Protein AF-A0A968FYC1-F1 (afdb_monomer)

Mean predicted aligned error: 6.24 Å

Secondary structure (DSSP, 8-state):
--HHHHHHTHHHHHHHHHHHHHHHHHHHHHHTPPPPPGGGT----GGG-TT--HHHHHHHHHHHHHHHHHHHHHHHHHHHHHHH--S--SS--SS--TT-

Structure (mmCIF, N/CA/C/O backbone):
data_AF-A0A968FYC1-F1
#
_entry.id   AF-A0A968FYC1-F1
#
loop_
_atom_site.group_PDB
_atom_site.id
_atom_site.type_symbol
_atom_site.label_atom_id
_atom_site.label_alt_id
_atom_site.label_comp_id
_atom_site.label_asym_id
_atom_site.label_entity_id
_atom_site.label_seq_id
_atom_site.pdbx_PDB_ins_code
_atom_site.Cartn_x
_atom_site.Cartn_y
_atom_site.Cartn_z
_atom_site.occupancy
_atom_site.B_iso_or_equiv
_atom_site.auth_seq_id
_atom_site.auth_comp_id
_atom_site.auth_asym_id
_atom_site.auth_atom_id
_atom_site.pdbx_PDB_model_num
ATOM 1 N N . LEU A 1 1 ? 8.030 -10.155 -24.339 1.00 63.75 1 LEU A N 1
ATOM 2 C CA . LEU A 1 1 ? 6.839 -9.644 -25.060 1.00 63.75 1 LEU A CA 1
ATOM 3 C C . LEU A 1 1 ? 5.829 -8.950 -24.136 1.00 63.75 1 LEU A C 1
ATOM 5 O O . LEU A 1 1 ? 5.324 -7.905 -24.503 1.00 63.75 1 LEU A O 1
ATOM 9 N N . THR A 1 2 ? 5.552 -9.478 -22.938 1.00 78.88 2 THR A N 1
ATOM 10 C CA . THR A 1 2 ? 4.509 -8.959 -22.021 1.00 78.88 2 THR A CA 1
ATOM 11 C C . THR A 1 2 ? 4.970 -7.879 -21.033 1.00 78.88 2 THR A C 1
ATOM 13 O O . THR A 1 2 ? 4.136 -7.267 -20.372 1.00 78.88 2 THR A O 1
ATOM 16 N N . LEU A 1 3 ? 6.278 -7.602 -20.954 1.00 77.62 3 LEU A N 1
ATOM 17 C CA . LEU A 1 3 ? 6.869 -6.547 -20.115 1.00 77.62 3 LEU A CA 1
ATOM 18 C C . LEU A 1 3 ? 6.119 -5.198 -20.163 1.00 77.62 3 LEU A C 1
ATOM 20 O O . LEU A 1 3 ? 5.751 -4.721 -19.095 1.00 77.62 3 LEU A O 1
ATOM 24 N N . PRO A 1 4 ? 5.816 -4.592 -21.328 1.00 78.88 4 PRO A N 1
ATOM 25 C CA . PRO A 1 4 ? 5.123 -3.300 -21.357 1.00 78.88 4 PRO A CA 1
ATOM 26 C C . PRO A 1 4 ? 3.727 -3.340 -20.717 1.00 78.88 4 PRO A C 1
ATOM 28 O O . PRO A 1 4 ? 3.317 -2.366 -20.096 1.00 78.88 4 PRO A O 1
ATOM 31 N N . VAL A 1 5 ? 3.019 -4.471 -20.794 1.00 84.94 5 VAL A N 1
ATOM 32 C CA . VAL A 1 5 ? 1.697 -4.642 -20.165 1.00 84.94 5 VAL A CA 1
ATOM 33 C C . VAL A 1 5 ? 1.821 -4.715 -18.642 1.00 84.94 5 VAL A C 1
ATOM 35 O O . VAL A 1 5 ? 1.045 -4.092 -17.926 1.00 84.94 5 VAL A O 1
ATOM 38 N N . ILE A 1 6 ? 2.833 -5.424 -18.137 1.00 81.69 6 ILE A N 1
ATOM 39 C CA . ILE A 1 6 ? 3.111 -5.512 -16.696 1.00 81.69 6 ILE A CA 1
ATOM 40 C C . ILE A 1 6 ? 3.471 -4.124 -16.151 1.00 81.69 6 ILE A C 1
ATOM 42 O O . ILE A 1 6 ? 2.921 -3.673 -15.147 1.00 81.69 6 ILE A O 1
ATOM 46 N N . TRP A 1 7 ? 4.345 -3.402 -16.848 1.00 81.94 7 TRP A N 1
ATOM 47 C CA . TRP A 1 7 ? 4.751 -2.059 -16.446 1.00 81.94 7 TRP A CA 1
ATOM 48 C C . TRP A 1 7 ? 3.619 -1.030 -16.565 1.00 81.94 7 TRP A C 1
ATOM 50 O O . TRP A 1 7 ? 3.567 -0.109 -15.755 1.00 81.94 7 TRP A O 1
ATOM 60 N N . ALA A 1 8 ? 2.655 -1.211 -17.473 1.00 87.06 8 ALA A N 1
ATOM 61 C CA . ALA A 1 8 ? 1.461 -0.366 -17.531 1.00 87.06 8 ALA A CA 1
ATOM 62 C C . ALA A 1 8 ? 0.631 -0.432 -16.235 1.00 87.06 8 ALA A C 1
ATOM 64 O O . ALA A 1 8 ? 0.109 0.593 -15.799 1.00 87.06 8 ALA A O 1
ATOM 65 N N . CYS A 1 9 ? 0.582 -1.589 -15.558 1.00 88.44 9 CYS A N 1
ATOM 66 C CA . CYS A 1 9 ? -0.076 -1.741 -14.252 1.00 88.44 9 CYS A CA 1
ATOM 67 C C . CYS A 1 9 ? 0.612 -0.962 -13.114 1.00 88.44 9 CYS A C 1
ATOM 69 O O . CYS A 1 9 ? 0.033 -0.822 -12.037 1.00 88.44 9 CYS A O 1
ATOM 71 N N . LEU A 1 10 ? 1.810 -0.407 -13.336 1.00 88.31 10 LEU A N 1
ATOM 72 C CA . LEU A 1 10 ? 2.452 0.484 -12.370 1.00 88.31 10 LEU A CA 1
ATOM 73 C C . LEU A 1 10 ? 1.660 1.784 -12.189 1.00 88.31 10 LEU A C 1
ATOM 75 O O . LEU A 1 10 ? 1.553 2.284 -11.075 1.00 88.31 10 LEU A O 1
ATOM 79 N N . ILE A 1 11 ? 1.076 2.313 -13.265 1.00 90.06 11 ILE A N 1
ATOM 80 C CA . ILE A 1 11 ? 0.308 3.564 -13.233 1.00 90.06 11 ILE A CA 1
ATOM 81 C C . ILE A 1 11 ? -0.896 3.460 -12.277 1.00 90.06 11 ILE A C 1
ATOM 83 O O . ILE A 1 11 ? -0.977 4.272 -11.352 1.00 90.06 11 ILE A O 1
ATOM 87 N N . PRO A 1 12 ? -1.812 2.475 -12.415 1.00 91.88 12 PRO A N 1
ATOM 88 C CA . PRO A 1 12 ? -2.917 2.330 -11.474 1.00 91.88 12 PRO A CA 1
ATOM 89 C C . PRO A 1 12 ? -2.443 1.970 -10.061 1.00 91.88 12 PRO A C 1
ATOM 91 O O . PRO A 1 12 ? -3.085 2.383 -9.101 1.00 91.88 12 PRO A O 1
ATOM 94 N N . ALA A 1 13 ? -1.316 1.266 -9.904 1.00 92.06 13 ALA A N 1
ATOM 95 C CA . ALA A 1 13 ? -0.739 1.002 -8.586 1.00 92.06 13 ALA A CA 1
ATOM 96 C C . ALA A 1 13 ? -0.295 2.296 -7.883 1.00 92.06 13 ALA A C 1
ATOM 98 O O . ALA A 1 13 ? -0.638 2.514 -6.727 1.00 92.06 13 ALA A O 1
ATOM 99 N N . LEU A 1 14 ? 0.406 3.191 -8.581 1.00 92.06 14 LEU A N 1
ATOM 100 C CA . LEU A 1 14 ? 0.820 4.481 -8.020 1.00 92.06 14 LEU A CA 1
ATOM 101 C C . LEU A 1 14 ? -0.383 5.364 -7.668 1.00 92.06 14 LEU A C 1
ATOM 103 O O . LEU A 1 14 ? -0.390 6.007 -6.618 1.00 92.06 14 LEU A O 1
ATOM 107 N N . LEU A 1 15 ? -1.417 5.368 -8.516 1.00 94.75 15 LEU A N 1
ATOM 108 C CA . LEU A 1 15 ? -2.667 6.064 -8.215 1.00 94.75 15 LEU A CA 1
ATOM 109 C C . LEU A 1 15 ? -3.323 5.485 -6.956 1.00 94.75 15 LEU A C 1
ATOM 111 O O . LEU A 1 15 ? -3.733 6.240 -6.074 1.00 94.75 15 LEU A O 1
ATOM 115 N N . LEU A 1 16 ? -3.375 4.156 -6.839 1.00 93.75 16 LE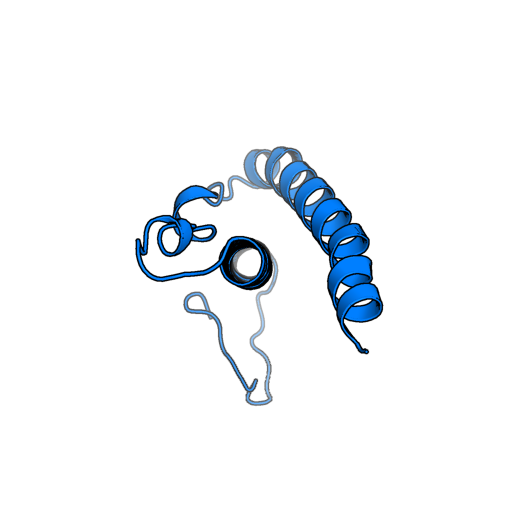U A N 1
ATOM 116 C CA . LEU A 1 16 ? -3.884 3.492 -5.647 1.00 93.75 16 LEU A CA 1
ATOM 117 C C . LEU A 1 16 ? -3.080 3.899 -4.403 1.00 93.75 16 LEU A C 1
ATOM 119 O O . LEU A 1 16 ? -3.695 4.339 -3.440 1.00 93.75 16 LEU A O 1
ATOM 123 N N . ASP A 1 17 ? -1.743 3.842 -4.435 1.00 93.12 17 ASP A N 1
ATOM 124 C CA . ASP A 1 17 ? -0.864 4.251 -3.321 1.00 93.12 17 ASP A CA 1
ATOM 125 C C . ASP A 1 17 ? -1.151 5.687 -2.862 1.00 93.12 17 ASP A C 1
ATOM 127 O O . ASP A 1 17 ? -1.312 5.952 -1.667 1.00 93.12 17 ASP A O 1
ATOM 131 N N . LEU A 1 18 ? -1.313 6.614 -3.811 1.00 94.56 18 LEU A N 1
ATOM 132 C CA . LEU A 1 18 ? -1.668 7.997 -3.503 1.00 94.56 18 LEU A CA 1
ATOM 133 C C . LEU A 1 18 ? -3.052 8.092 -2.846 1.00 94.56 18 LEU A C 1
ATOM 135 O O . LEU A 1 18 ? -3.195 8.708 -1.789 1.00 94.56 18 LEU A O 1
ATOM 139 N N . THR A 1 19 ? -4.067 7.467 -3.445 1.00 95.12 19 THR A N 1
ATOM 140 C CA . THR A 1 19 ? -5.448 7.539 -2.942 1.00 95.12 19 THR A CA 1
ATOM 141 C C . THR A 1 19 ? -5.594 6.938 -1.545 1.00 95.12 19 THR A C 1
ATOM 143 O O . THR A 1 19 ? -6.181 7.581 -0.677 1.00 95.12 19 THR A O 1
ATOM 146 N N . ILE A 1 20 ? -5.015 5.762 -1.277 1.00 94.25 20 ILE A N 1
ATOM 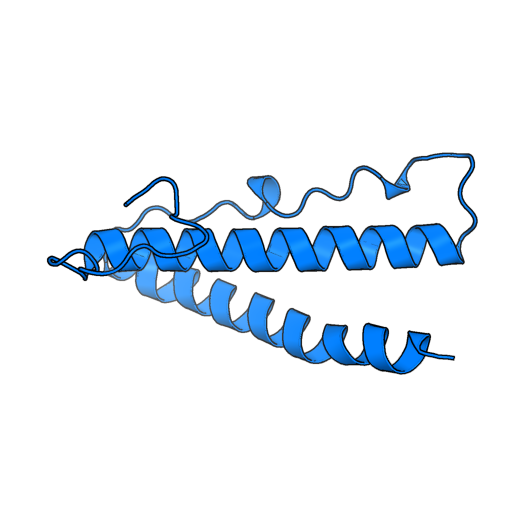147 C CA . ILE A 1 20 ? -5.084 5.121 0.046 1.00 94.25 20 ILE A CA 1
ATOM 148 C C . ILE A 1 20 ? -4.273 5.893 1.095 1.00 94.25 20 ILE A C 1
ATOM 150 O O . ILE A 1 20 ? -4.669 5.974 2.259 1.00 94.25 20 ILE A O 1
ATOM 154 N N . THR A 1 21 ? -3.167 6.525 0.688 1.00 92.81 21 THR A N 1
ATOM 155 C CA . THR A 1 21 ? -2.372 7.375 1.581 1.00 92.81 21 THR A CA 1
ATOM 156 C C . THR A 1 21 ? -3.149 8.624 1.986 1.00 92.81 21 THR A C 1
ATOM 158 O O . THR A 1 21 ? -3.156 8.977 3.166 1.00 92.81 21 THR A O 1
ATOM 161 N N . ILE A 1 22 ? -3.852 9.261 1.047 1.00 94.25 22 ILE A N 1
ATOM 162 C CA . ILE A 1 22 ? -4.748 10.388 1.340 1.00 94.25 22 ILE A CA 1
ATOM 163 C C . ILE A 1 22 ? -5.916 9.923 2.218 1.00 94.25 22 ILE A C 1
ATOM 165 O O . ILE A 1 22 ? -6.225 10.559 3.226 1.00 94.25 22 ILE A O 1
ATOM 169 N N . TYR A 1 23 ? -6.518 8.780 1.886 1.00 93.06 23 TYR A N 1
ATOM 170 C CA . TYR A 1 23 ? -7.623 8.192 2.635 1.00 93.06 23 TYR A CA 1
ATOM 171 C C . TYR A 1 23 ? -7.270 7.971 4.109 1.00 93.06 23 TYR A C 1
ATOM 173 O O . TYR A 1 23 ? -7.961 8.497 4.980 1.00 93.06 23 TYR A O 1
ATOM 181 N N . GLN A 1 24 ? -6.169 7.275 4.422 1.00 93.62 24 GLN A N 1
ATOM 182 C CA . GLN A 1 24 ? -5.783 7.104 5.826 1.00 93.62 24 GLN A CA 1
ATOM 183 C C . GLN A 1 24 ? -5.404 8.445 6.471 1.00 93.62 24 GLN A C 1
ATOM 185 O O . GLN A 1 24 ? -5.601 8.623 7.668 1.00 93.62 24 GLN A O 1
ATOM 190 N N . ALA A 1 25 ? -4.806 9.383 5.726 1.00 92.94 25 ALA A N 1
ATOM 191 C CA . ALA A 1 25 ? -4.338 10.641 6.299 1.00 92.94 25 ALA A CA 1
ATOM 192 C C . ALA A 1 25 ? -5.506 11.496 6.799 1.00 92.94 25 ALA A C 1
ATOM 194 O O . ALA A 1 25 ? -5.356 12.159 7.823 1.00 92.94 25 ALA A O 1
ATOM 195 N N . ILE A 1 26 ? -6.646 11.428 6.110 1.00 93.88 26 ILE A N 1
ATOM 196 C CA . ILE A 1 26 ? -7.864 12.169 6.436 1.00 93.88 26 ILE A CA 1
ATOM 197 C C . ILE A 1 26 ? -8.772 11.342 7.352 1.00 93.88 26 ILE A C 1
ATOM 199 O O . ILE A 1 26 ? -9.101 11.778 8.451 1.00 93.88 26 ILE A O 1
ATOM 203 N N . CYS A 1 27 ? -9.168 10.137 6.937 1.00 91.50 27 CYS A N 1
ATOM 204 C CA . CYS A 1 27 ? -10.204 9.375 7.631 1.00 91.50 27 CYS A CA 1
ATOM 205 C C . CYS A 1 27 ? -9.720 8.795 8.963 1.00 91.50 27 CYS A C 1
ATOM 207 O O . CYS A 1 27 ? -10.467 8.806 9.936 1.00 91.50 27 CYS A O 1
ATOM 209 N N . PHE A 1 28 ? -8.481 8.306 9.057 1.00 93.06 28 PHE A N 1
ATOM 210 C CA . PHE A 1 28 ? -8.059 7.589 10.265 1.00 93.06 28 PHE A CA 1
ATOM 211 C C . PHE A 1 28 ? -7.964 8.506 11.494 1.00 93.06 28 PHE A C 1
ATOM 213 O O . PHE A 1 28 ? -8.460 8.103 12.543 1.00 93.06 28 PHE A O 1
ATOM 220 N N . PRO A 1 29 ? -7.428 9.742 11.404 1.00 91.50 29 PRO A N 1
ATOM 221 C CA . PRO A 1 29 ? -7.502 10.699 12.507 1.00 91.50 29 PRO A CA 1
ATOM 222 C C . PRO A 1 29 ? -8.933 11.073 12.895 1.00 91.50 29 PRO A C 1
ATOM 224 O O . PRO A 1 29 ? -9.218 11.174 14.083 1.00 91.50 29 PRO A O 1
ATOM 227 N N . VAL A 1 30 ? -9.829 11.243 11.915 1.00 92.69 30 VAL A N 1
ATOM 228 C CA . VAL A 1 30 ? -11.233 11.619 12.159 1.00 92.69 30 VAL A CA 1
ATOM 229 C C . VAL A 1 30 ? -11.976 10.530 12.935 1.00 92.69 30 VAL A C 1
ATOM 231 O O . VAL A 1 30 ? -12.722 10.839 13.857 1.00 92.69 30 VAL A O 1
ATOM 234 N N . TYR A 1 31 ? -11.740 9.259 12.601 1.00 88.62 31 TYR A N 1
ATOM 235 C CA . TYR A 1 31 ? -12.381 8.110 13.251 1.00 88.62 31 TYR A CA 1
ATOM 236 C C . TYR A 1 31 ? -11.572 7.518 14.423 1.00 88.62 31 TYR A C 1
ATOM 238 O O . TYR A 1 31 ? -11.979 6.519 15.009 1.00 88.62 31 TYR A O 1
ATOM 246 N N . GLY A 1 32 ? -10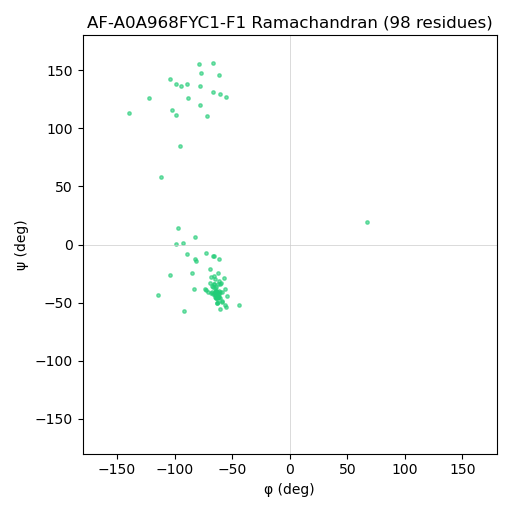.410 8.089 14.765 1.00 89.12 32 GLY A N 1
ATOM 247 C CA . GLY A 1 32 ? -9.530 7.568 15.821 1.00 89.12 32 GLY A CA 1
ATOM 248 C C . GLY A 1 32 ? -8.878 6.210 15.505 1.00 89.12 32 GLY A C 1
ATOM 249 O O . GLY A 1 32 ? -8.425 5.512 16.411 1.00 89.12 32 GLY A O 1
ATOM 250 N N . ILE A 1 33 ? -8.816 5.816 14.231 1.00 91.31 33 ILE A N 1
ATOM 251 C CA . ILE A 1 33 ? -8.198 4.560 13.787 1.00 91.31 33 ILE A CA 1
ATOM 252 C C . ILE A 1 33 ? -6.664 4.731 13.768 1.00 91.31 33 ILE A C 1
ATOM 254 O O . ILE A 1 33 ? -6.157 5.739 13.269 1.00 91.31 33 ILE A O 1
ATOM 258 N N . PRO A 1 34 ? -5.866 3.762 14.255 1.00 90.56 34 PRO A N 1
ATOM 259 C CA . PRO A 1 34 ? -4.410 3.852 14.177 1.00 90.56 34 PRO A CA 1
ATOM 260 C C . PRO A 1 34 ? -3.927 3.779 12.720 1.00 90.56 34 PRO A C 1
ATOM 262 O O . PRO A 1 34 ? -4.305 2.864 11.981 1.00 90.56 34 PRO A O 1
ATOM 265 N N . LYS A 1 35 ? -3.042 4.700 12.310 1.00 90.44 35 LYS A N 1
ATOM 266 C CA . LYS A 1 35 ? -2.446 4.732 10.957 1.00 90.44 35 LYS A CA 1
ATOM 267 C C . LYS A 1 35 ? -1.637 3.468 10.656 1.00 90.44 35 LYS A C 1
ATOM 269 O O . LYS A 1 35 ? -1.016 2.882 11.549 1.00 90.44 35 LYS A O 1
ATOM 274 N N . VAL A 1 36 ? -1.646 3.038 9.395 1.00 92.31 36 VAL A N 1
ATOM 275 C CA . VAL A 1 36 ? -0.858 1.886 8.940 1.00 92.31 36 VAL A CA 1
ATOM 276 C C . VAL A 1 36 ? 0.526 2.376 8.526 1.00 92.31 36 VAL A C 1
ATOM 278 O O . VAL A 1 36 ? 0.657 3.280 7.698 1.00 92.31 36 VAL A O 1
ATOM 281 N N . ARG A 1 37 ? 1.579 1.783 9.090 1.00 91.44 37 ARG A N 1
ATOM 282 C CA . ARG A 1 37 ? 2.959 2.136 8.747 1.00 91.44 37 ARG A CA 1
ATOM 283 C C . ARG A 1 37 ? 3.337 1.489 7.420 1.00 91.44 37 ARG A C 1
ATOM 285 O O . ARG A 1 37 ? 3.329 0.273 7.301 1.00 91.44 37 ARG A O 1
ATOM 292 N N . ARG A 1 38 ? 3.688 2.304 6.426 1.00 90.12 38 ARG A N 1
ATOM 293 C CA . ARG A 1 38 ? 4.063 1.837 5.079 1.00 90.12 38 ARG A CA 1
ATOM 294 C C . ARG A 1 38 ? 5.316 0.951 5.079 1.00 90.12 38 ARG A C 1
ATOM 296 O O . ARG A 1 38 ? 5.387 0.008 4.296 1.00 90.12 38 ARG A O 1
ATOM 303 N N . SER A 1 39 ? 6.269 1.236 5.971 1.00 88.31 39 SER A N 1
ATOM 304 C CA . SE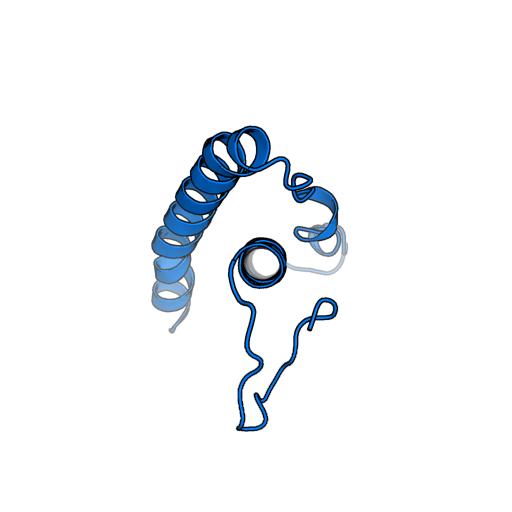R A 1 39 ? 7.528 0.491 6.140 1.00 88.31 39 SER A CA 1
ATOM 305 C C . SER A 1 39 ? 7.333 -0.993 6.434 1.00 88.31 39 SER A C 1
ATOM 307 O O . SER A 1 39 ? 8.178 -1.799 6.070 1.00 88.31 39 SER A O 1
ATOM 309 N N . ASP A 1 40 ? 6.218 -1.349 7.070 1.00 89.12 40 ASP A N 1
ATOM 310 C CA . ASP A 1 40 ? 5.969 -2.716 7.530 1.00 89.12 40 ASP A CA 1
ATOM 311 C C . ASP A 1 40 ? 5.450 -3.605 6.383 1.00 89.12 40 ASP A C 1
ATOM 313 O O . ASP A 1 40 ? 5.444 -4.828 6.494 1.00 89.12 40 ASP A O 1
ATOM 317 N N . TYR A 1 41 ? 5.023 -2.991 5.272 1.00 88.19 41 TYR A N 1
ATOM 318 C CA . TYR A 1 41 ? 4.409 -3.671 4.129 1.00 88.19 41 TYR A CA 1
ATOM 319 C C . TYR A 1 41 ? 5.263 -3.585 2.864 1.00 88.19 41 TYR A C 1
ATOM 321 O O . TYR A 1 41 ? 5.412 -4.574 2.148 1.00 88.19 41 TYR A O 1
ATOM 329 N N . ILE A 1 42 ? 5.831 -2.414 2.567 1.00 88.38 42 ILE A N 1
ATOM 330 C CA . ILE A 1 42 ? 6.644 -2.208 1.363 1.00 88.38 42 ILE A CA 1
ATOM 331 C C . ILE A 1 42 ? 8.118 -2.396 1.725 1.00 88.38 42 ILE A C 1
ATOM 333 O O . ILE A 1 42 ? 8.834 -1.435 2.001 1.00 88.38 42 ILE A O 1
ATOM 337 N N . ILE A 1 43 ? 8.558 -3.655 1.713 1.00 84.00 43 ILE A N 1
ATOM 338 C CA . ILE A 1 43 ? 9.945 -4.050 1.981 1.00 84.00 43 ILE A CA 1
ATOM 339 C C . ILE A 1 43 ? 10.632 -4.359 0.653 1.00 84.00 43 ILE A C 1
ATOM 341 O O . ILE A 1 43 ? 10.273 -5.297 -0.062 1.00 84.00 43 ILE A O 1
ATOM 345 N N . LEU A 1 44 ? 11.640 -3.561 0.319 1.00 80.56 44 LEU A N 1
ATOM 346 C CA . LEU A 1 44 ? 12.399 -3.679 -0.919 1.00 80.56 44 LEU A CA 1
ATOM 347 C C . LEU A 1 44 ? 13.830 -4.132 -0.619 1.00 80.56 44 LEU A C 1
ATOM 349 O O . LEU A 1 44 ? 14.760 -3.449 -1.001 1.00 80.56 44 LEU A O 1
ATOM 353 N N . ASP A 1 45 ? 14.046 -5.275 0.033 1.00 73.38 45 ASP A N 1
ATOM 354 C CA . ASP A 1 45 ? 15.413 -5.721 0.395 1.00 73.38 45 ASP A CA 1
ATOM 355 C C . ASP A 1 45 ? 16.130 -6.471 -0.735 1.00 73.38 45 ASP A C 1
ATOM 357 O O . ASP A 1 45 ? 17.357 -6.489 -0.840 1.00 73.38 45 ASP A O 1
ATOM 361 N N . ARG A 1 46 ? 15.355 -7.066 -1.645 1.00 68.00 46 ARG A N 1
ATOM 362 C CA . ARG A 1 46 ? 15.864 -7.966 -2.692 1.00 68.00 46 ARG A CA 1
ATOM 363 C C . ARG A 1 46 ? 16.621 -7.260 -3.813 1.00 68.00 46 ARG A C 1
ATOM 365 O O . ARG A 1 46 ? 17.233 -7.926 -4.642 1.00 68.00 46 ARG A O 1
ATOM 372 N N . HIS A 1 47 ? 16.634 -5.927 -3.833 1.00 64.06 47 HIS A N 1
ATOM 373 C CA . HIS A 1 47 ? 17.477 -5.202 -4.773 1.00 64.06 47 HIS A CA 1
ATOM 374 C C . HIS A 1 47 ? 18.964 -5.435 -4.472 1.00 64.06 47 HIS A C 1
ATOM 376 O O . HIS A 1 47 ? 19.760 -5.393 -5.394 1.00 64.06 47 HIS A O 1
ATOM 382 N N . ASN A 1 48 ? 19.389 -5.736 -3.242 1.00 58.53 48 ASN A N 1
ATOM 383 C CA . ASN A 1 48 ? 20.820 -5.808 -2.919 1.00 58.53 48 ASN A CA 1
ATOM 384 C C . ASN A 1 48 ? 21.519 -7.141 -3.272 1.00 58.53 48 ASN A C 1
ATOM 386 O O . ASN A 1 48 ? 22.682 -7.338 -2.931 1.00 58.53 48 ASN A O 1
ATOM 390 N N . LEU A 1 49 ? 20.835 -8.065 -3.955 1.00 68.62 49 LEU A N 1
ATOM 391 C CA . LEU A 1 49 ? 21.425 -9.335 -4.383 1.00 68.62 49 LEU A CA 1
ATOM 392 C C . LEU A 1 49 ? 22.414 -9.078 -5.533 1.00 68.62 49 LEU A C 1
ATOM 394 O O . LEU A 1 49 ? 22.024 -8.704 -6.637 1.00 68.62 49 LEU A O 1
ATOM 398 N N . SER A 1 50 ? 23.706 -9.263 -5.253 1.00 59.53 50 SER A N 1
ATOM 399 C CA . SER A 1 50 ? 24.846 -8.918 -6.121 1.00 59.53 50 SER A CA 1
ATOM 400 C C . SER A 1 50 ? 24.948 -9.724 -7.421 1.00 59.53 50 SER A C 1
ATOM 402 O O . SER A 1 50 ? 25.748 -9.380 -8.286 1.00 59.53 50 SER A O 1
ATOM 404 N N . TYR A 1 51 ? 24.146 -10.777 -7.573 1.00 66.31 51 TYR A N 1
ATOM 405 C CA . TYR A 1 51 ? 24.154 -11.673 -8.732 1.00 66.31 51 TYR A CA 1
ATOM 406 C C . TYR A 1 51 ? 23.056 -11.370 -9.765 1.00 66.31 51 TYR A C 1
ATOM 408 O O . TYR A 1 51 ? 22.947 -12.091 -10.753 1.00 66.31 51 TYR A O 1
ATOM 416 N N . LEU A 1 52 ? 22.221 -10.348 -9.542 1.00 72.31 52 LEU A N 1
ATOM 417 C CA . LEU A 1 52 ? 21.078 -10.043 -10.407 1.00 72.31 52 LEU A CA 1
ATOM 418 C C . LEU A 1 52 ? 21.423 -9.000 -11.479 1.00 72.31 52 LEU A C 1
ATOM 420 O O . LEU A 1 52 ? 22.006 -7.955 -11.179 1.00 72.31 52 LEU A O 1
ATOM 424 N N . ASN A 1 53 ? 20.989 -9.234 -12.721 1.00 79.88 53 ASN A N 1
ATOM 425 C CA . ASN A 1 53 ? 21.103 -8.239 -13.788 1.00 79.88 53 ASN A CA 1
ATOM 426 C C . ASN A 1 53 ? 20.212 -7.019 -13.506 1.00 79.88 53 ASN A C 1
ATOM 428 O O . ASN A 1 53 ? 19.187 -7.105 -12.826 1.00 79.88 53 ASN A O 1
ATOM 432 N N . TRP A 1 54 ? 20.552 -5.864 -14.086 1.00 76.19 54 TRP A N 1
ATOM 433 C CA . TRP A 1 54 ? 19.824 -4.609 -13.845 1.00 76.19 54 TRP A CA 1
ATOM 434 C C . TRP A 1 54 ? 18.314 -4.708 -14.150 1.00 76.19 54 TRP A C 1
ATOM 436 O O . TRP A 1 54 ? 17.487 -4.208 -13.389 1.00 76.19 54 TRP A O 1
ATOM 446 N N . VAL A 1 55 ? 17.936 -5.430 -15.211 1.00 79.31 55 VAL A N 1
ATOM 447 C CA . VAL A 1 55 ? 16.528 -5.659 -15.595 1.00 79.31 55 VAL A CA 1
ATOM 448 C C . VAL A 1 55 ? 15.790 -6.535 -14.578 1.00 79.31 55 VAL A C 1
ATOM 450 O O . VAL A 1 55 ? 14.644 -6.263 -14.221 1.00 79.31 55 VAL A O 1
ATOM 453 N N . GLU A 1 56 ? 16.443 -7.578 -14.074 1.00 78.44 56 GLU A N 1
ATOM 454 C CA . GLU A 1 56 ? 15.871 -8.469 -13.060 1.00 78.44 56 GLU A CA 1
ATOM 455 C C . GLU A 1 56 ? 15.694 -7.735 -11.729 1.00 78.44 56 GLU A C 1
ATOM 457 O O . GLU A 1 56 ? 14.685 -7.917 -11.047 1.00 78.44 56 GLU A O 1
ATOM 462 N N . ARG A 1 57 ? 16.624 -6.830 -11.404 1.00 79.69 57 ARG A N 1
ATOM 463 C CA . ARG A 1 57 ? 16.544 -5.953 -10.234 1.00 79.69 57 ARG A CA 1
ATOM 464 C C . ARG A 1 57 ? 15.307 -5.060 -10.291 1.00 79.69 57 ARG A C 1
ATOM 466 O O . ARG A 1 57 ? 14.573 -4.981 -9.308 1.00 79.69 57 ARG A O 1
ATOM 473 N N . LEU A 1 58 ? 15.039 -4.443 -11.444 1.00 81.19 58 LEU A N 1
ATOM 474 C CA . LEU A 1 58 ? 13.842 -3.624 -11.652 1.00 81.19 58 LEU A CA 1
ATOM 475 C C . LEU A 1 58 ? 12.551 -4.435 -11.519 1.00 81.19 58 LEU A C 1
ATOM 477 O O . LEU A 1 58 ? 11.631 -4.005 -10.827 1.00 81.19 58 LEU A O 1
ATOM 481 N N . ASN A 1 59 ? 12.494 -5.625 -12.119 1.00 83.50 59 ASN A N 1
ATOM 482 C CA . ASN A 1 59 ? 11.328 -6.501 -11.992 1.00 83.50 59 ASN A CA 1
ATOM 483 C C . ASN A 1 59 ? 11.120 -6.962 -10.539 1.00 83.50 59 ASN A C 1
ATOM 485 O O . ASN A 1 59 ? 9.987 -7.045 -10.069 1.00 83.50 59 ASN A O 1
ATOM 489 N N . CYS A 1 60 ? 12.201 -7.219 -9.798 1.00 84.06 60 CYS A N 1
ATOM 490 C CA . CYS A 1 60 ? 12.119 -7.591 -8.390 1.00 84.06 60 CYS A CA 1
ATOM 491 C C . CYS A 1 60 ? 11.559 -6.448 -7.529 1.00 84.06 60 CYS A C 1
ATOM 493 O O . CYS A 1 60 ? 10.670 -6.677 -6.707 1.00 84.06 60 CYS A O 1
ATOM 495 N N . VAL A 1 61 ? 12.021 -5.215 -7.763 1.00 85.19 61 VAL A N 1
ATOM 496 C CA . VAL A 1 61 ? 11.486 -4.011 -7.107 1.00 85.19 61 VAL A CA 1
ATOM 497 C C . VAL A 1 61 ? 10.015 -3.807 -7.460 1.00 85.19 61 VAL A C 1
ATOM 499 O O . VAL A 1 61 ? 9.213 -3.569 -6.561 1.00 85.19 61 VAL A O 1
ATOM 502 N N . TYR A 1 62 ? 9.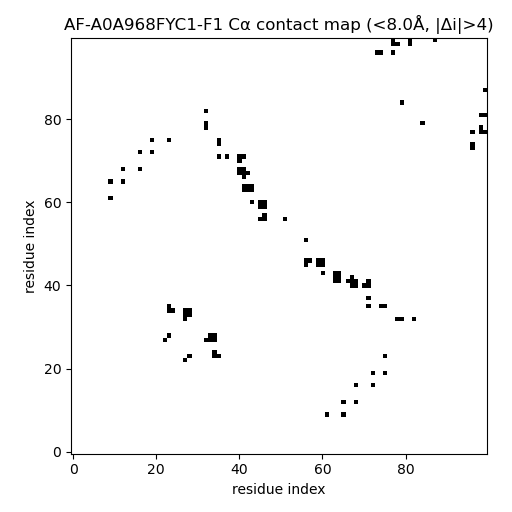644 -3.966 -8.732 1.00 86.69 62 TYR A N 1
ATOM 503 C CA . TYR A 1 62 ? 8.255 -3.873 -9.182 1.00 86.69 62 TYR A CA 1
ATOM 504 C C . TYR A 1 62 ? 7.354 -4.858 -8.425 1.00 86.69 62 TYR A C 1
ATOM 506 O O . TYR A 1 62 ? 6.356 -4.460 -7.825 1.00 86.69 62 TYR A O 1
ATOM 514 N N . CYS A 1 63 ? 7.735 -6.138 -8.384 1.00 85.75 63 CYS A N 1
ATOM 515 C CA . CYS A 1 63 ? 6.959 -7.164 -7.694 1.00 85.75 63 CYS A CA 1
ATOM 516 C C . CYS A 1 63 ? 6.903 -6.924 -6.178 1.00 85.75 63 CYS A C 1
ATOM 518 O O . CYS A 1 63 ? 5.845 -7.105 -5.576 1.00 85.75 63 CYS A O 1
ATOM 520 N N . GLY A 1 64 ? 8.013 -6.520 -5.554 1.00 87.44 64 GLY A N 1
ATOM 521 C CA . GLY A 1 64 ? 8.060 -6.202 -4.123 1.00 87.44 64 GLY A CA 1
ATOM 522 C C . GLY A 1 64 ? 7.157 -5.023 -3.768 1.00 87.44 64 GLY A C 1
ATOM 523 O O . GLY A 1 64 ? 6.368 -5.105 -2.829 1.00 87.44 64 GLY A O 1
ATOM 524 N N . TYR A 1 65 ? 7.206 -3.965 -4.577 1.00 90.12 65 TYR A N 1
ATOM 525 C CA . TYR A 1 65 ? 6.359 -2.792 -4.409 1.00 90.12 65 TYR A CA 1
ATOM 526 C C . TYR A 1 65 ? 4.878 -3.133 -4.575 1.00 90.12 65 TYR A C 1
ATOM 528 O O . TYR A 1 65 ? 4.084 -2.812 -3.698 1.00 90.12 65 TYR A O 1
ATOM 536 N N . PHE A 1 66 ? 4.499 -3.827 -5.653 1.00 91.06 66 PHE A N 1
ATOM 537 C CA . PHE A 1 66 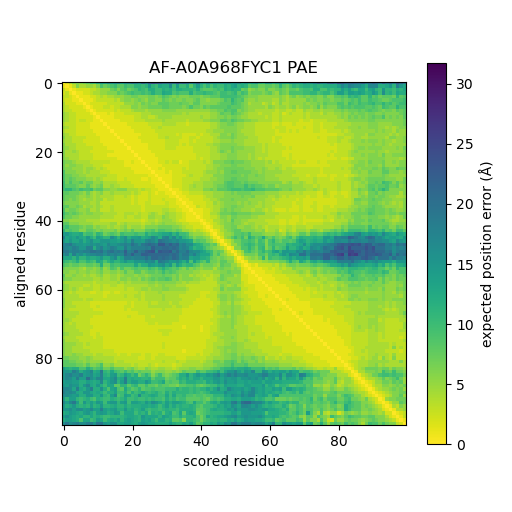? 3.095 -4.130 -5.934 1.00 91.06 66 PHE A CA 1
ATOM 538 C C . PHE A 1 66 ? 2.475 -5.040 -4.865 1.00 91.06 66 PHE A C 1
ATOM 540 O O . PHE A 1 66 ? 1.392 -4.753 -4.358 1.00 91.06 66 PHE A O 1
ATOM 547 N N . ASN A 1 67 ? 3.175 -6.108 -4.464 1.00 91.06 67 ASN A N 1
ATOM 548 C CA . ASN A 1 67 ? 2.687 -6.994 -3.402 1.00 91.06 67 ASN A CA 1
ATOM 549 C C . ASN A 1 67 ? 2.610 -6.272 -2.051 1.00 91.06 67 ASN A C 1
ATOM 551 O O . ASN A 1 67 ? 1.612 -6.410 -1.341 1.00 91.06 67 ASN A O 1
ATOM 555 N N . GLY A 1 68 ? 3.626 -5.469 -1.717 1.00 92.38 68 GLY A N 1
ATOM 556 C CA . GLY A 1 68 ? 3.627 -4.657 -0.503 1.00 92.38 68 GLY A CA 1
ATOM 557 C C . GLY A 1 68 ? 2.482 -3.645 -0.484 1.00 92.38 68 GLY A C 1
ATOM 558 O O . GLY A 1 68 ? 1.786 -3.522 0.519 1.00 92.38 68 GLY A O 1
ATOM 559 N N . LEU A 1 69 ? 2.219 -2.980 -1.611 1.00 94.00 69 LEU A N 1
ATOM 560 C CA . LEU A 1 69 ? 1.126 -2.023 -1.763 1.00 94.00 69 LEU A CA 1
ATOM 561 C C . LEU A 1 69 ? -0.249 -2.678 -1.582 1.00 94.00 69 LEU A C 1
ATOM 563 O O . LEU A 1 69 ? -1.100 -2.139 -0.877 1.00 94.00 69 LEU A O 1
ATOM 567 N N . VAL A 1 70 ? -0.482 -3.846 -2.184 1.00 93.38 70 VAL A N 1
ATOM 568 C CA . VAL A 1 70 ? -1.758 -4.564 -2.032 1.00 93.38 70 VAL A CA 1
ATOM 569 C C . VAL A 1 70 ? -1.955 -5.023 -0.586 1.00 93.38 70 VAL A C 1
ATOM 571 O O . VAL A 1 70 ? -3.053 -4.893 -0.043 1.00 93.38 70 VAL A O 1
ATOM 574 N N . ALA A 1 71 ? -0.900 -5.513 0.071 1.00 92.00 71 ALA A N 1
ATOM 575 C CA . ALA A 1 71 ? -0.954 -5.880 1.484 1.00 92.00 71 ALA A CA 1
ATOM 576 C C . ALA A 1 71 ? -1.229 -4.659 2.382 1.00 92.00 71 ALA A C 1
ATOM 578 O O . ALA A 1 71 ? -2.035 -4.739 3.310 1.00 92.00 71 ALA A O 1
ATOM 579 N N . TYR A 1 72 ? -0.620 -3.517 2.060 1.00 93.62 72 TYR A N 1
ATOM 580 C CA . TYR A 1 72 ? -0.833 -2.245 2.741 1.00 93.62 72 TYR A CA 1
ATOM 581 C C . TYR A 1 72 ? -2.282 -1.757 2.621 1.00 93.62 72 TYR A C 1
ATOM 583 O O . TYR A 1 72 ? -2.928 -1.458 3.628 1.00 93.62 72 TYR A O 1
ATOM 591 N N . ALA A 1 73 ? -2.823 -1.752 1.401 1.00 93.75 73 ALA A N 1
ATOM 592 C CA . ALA A 1 73 ? -4.213 -1.394 1.134 1.00 93.75 73 ALA A CA 1
ATOM 593 C C . ALA A 1 73 ? -5.191 -2.340 1.851 1.00 93.75 73 ALA A C 1
ATOM 595 O O . ALA A 1 73 ? -6.173 -1.895 2.444 1.00 93.75 73 ALA A O 1
ATOM 596 N N . ARG A 1 74 ? -4.894 -3.645 1.859 1.00 92.00 74 ARG A 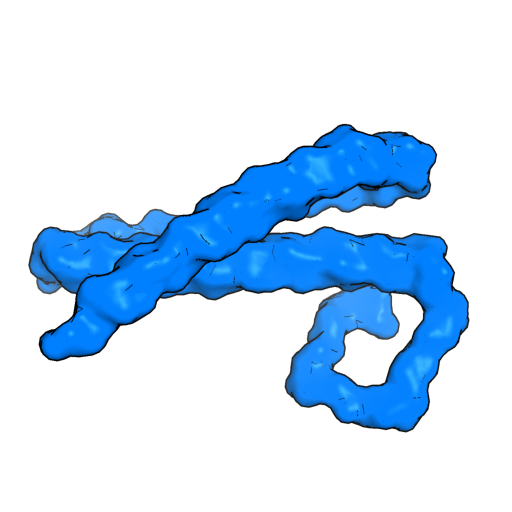N 1
ATOM 597 C CA . ARG A 1 74 ? -5.688 -4.653 2.570 1.00 92.00 74 ARG A CA 1
ATOM 598 C C . ARG A 1 74 ? -5.716 -4.410 4.078 1.00 92.00 74 ARG A C 1
ATOM 600 O O . ARG A 1 74 ? -6.776 -4.549 4.675 1.00 92.00 74 ARG A O 1
ATOM 607 N N . GLU A 1 75 ? -4.593 -4.053 4.700 1.00 92.12 75 GLU A N 1
ATOM 608 C CA . GLU A 1 75 ? -4.576 -3.727 6.132 1.00 92.12 75 GLU A CA 1
ATOM 609 C C . GLU A 1 75 ? -5.422 -2.486 6.435 1.00 92.12 75 GLU A C 1
ATOM 611 O O . GLU A 1 75 ? -6.147 -2.472 7.431 1.00 92.12 75 GLU A O 1
ATOM 616 N N . MET A 1 76 ? -5.354 -1.449 5.592 1.00 91.88 76 MET A N 1
ATOM 617 C CA . MET A 1 76 ? -6.214 -0.276 5.765 1.00 91.88 76 MET A CA 1
ATOM 618 C C . MET A 1 76 ? -7.688 -0.666 5.713 1.00 91.88 76 MET A C 1
ATOM 620 O O . MET A 1 76 ? -8.432 -0.316 6.627 1.00 91.88 76 MET A O 1
ATOM 624 N N . ALA A 1 77 ? -8.073 -1.439 4.693 1.00 90.81 77 ALA A N 1
ATOM 625 C CA . ALA A 1 77 ? -9.431 -1.941 4.536 1.00 90.81 77 ALA A CA 1
ATOM 626 C C . ALA A 1 77 ? -9.868 -2.795 5.742 1.00 90.81 77 ALA A C 1
ATOM 628 O O . ALA A 1 77 ? -10.973 -2.625 6.247 1.00 90.81 77 ALA A O 1
ATOM 629 N N . ALA A 1 78 ? -8.979 -3.642 6.268 1.00 89.25 78 ALA A N 1
ATOM 630 C CA . ALA A 1 78 ? -9.245 -4.466 7.445 1.00 89.25 78 ALA A CA 1
ATOM 631 C C . ALA A 1 78 ? -9.496 -3.629 8.711 1.00 89.25 78 ALA A C 1
ATOM 633 O O . ALA A 1 78 ? -10.392 -3.929 9.495 1.00 89.25 78 ALA A O 1
ATOM 634 N N . ARG A 1 79 ? -8.725 -2.553 8.926 1.00 90.56 79 ARG A N 1
ATOM 635 C CA . ARG A 1 79 ? -8.946 -1.633 10.059 1.00 90.56 79 ARG A CA 1
ATOM 636 C C . ARG A 1 79 ? -10.259 -0.875 9.928 1.00 90.56 79 ARG A C 1
ATOM 638 O O . ARG A 1 79 ? -10.928 -0.640 10.930 1.00 90.56 79 ARG A O 1
ATOM 645 N N . THR A 1 80 ? -10.626 -0.503 8.707 1.00 89.12 80 THR A N 1
ATOM 646 C CA . THR A 1 80 ? -11.885 0.197 8.446 1.00 89.12 80 THR A CA 1
ATOM 647 C C . THR A 1 80 ? -13.080 -0.738 8.567 1.00 89.12 80 THR A C 1
ATOM 649 O O . THR A 1 80 ? -14.085 -0.350 9.150 1.00 89.12 80 THR A O 1
ATOM 652 N N . GLU A 1 81 ? -12.951 -1.990 8.119 1.00 87.38 81 GLU A N 1
ATOM 653 C CA . GLU A 1 81 ? -13.961 -3.033 8.310 1.00 87.38 81 GLU A CA 1
ATOM 654 C C . GLU A 1 81 ? -14.173 -3.311 9.800 1.00 87.38 81 GLU A C 1
ATOM 656 O O . GLU A 1 81 ? -15.309 -3.299 10.257 1.00 87.38 81 GLU A O 1
ATOM 661 N N . GLN A 1 82 ? -13.095 -3.436 10.583 1.00 85.69 82 GLN A N 1
ATOM 662 C CA . GLN A 1 82 ? -13.174 -3.612 12.036 1.00 85.69 82 GLN A CA 1
ATOM 663 C C . GLN A 1 82 ? -13.893 -2.448 12.742 1.00 85.69 82 GLN A C 1
ATOM 665 O O . GLN A 1 82 ? -14.534 -2.654 13.770 1.00 85.69 82 GLN A O 1
ATOM 670 N N . HIS A 1 83 ? -13.767 -1.224 12.222 1.00 86.31 83 HIS A N 1
ATOM 671 C CA . HIS A 1 83 ? -14.392 -0.046 12.819 1.00 86.31 83 HIS A CA 1
ATOM 672 C C . HIS A 1 83 ? -15.865 0.121 12.411 1.00 86.31 83 HIS A C 1
ATOM 674 O O . HIS A 1 83 ? -16.676 0.537 13.233 1.00 86.31 83 HIS A O 1
ATOM 680 N N . TRP A 1 84 ? -16.218 -0.176 11.156 1.00 82.81 84 TRP A N 1
ATOM 681 C CA . TRP A 1 84 ? -17.548 0.116 10.603 1.00 82.81 84 TRP A CA 1
ATOM 682 C C . TRP A 1 84 ? -18.475 -1.087 10.473 1.00 82.81 84 TRP A C 1
ATOM 684 O O . TRP A 1 84 ? -19.689 -0.897 10.455 1.00 82.81 84 TRP A O 1
ATOM 694 N N . CYS A 1 85 ? -17.949 -2.303 10.334 1.00 80.25 85 CYS A N 1
ATOM 695 C CA . CYS A 1 85 ? -18.759 -3.472 10.019 1.00 80.25 85 CYS A CA 1
ATOM 696 C C . CYS A 1 85 ? -19.080 -4.288 11.284 1.00 80.25 85 CYS A C 1
ATOM 698 O O . CYS A 1 85 ? -18.190 -4.930 11.841 1.00 80.25 85 CYS A O 1
ATOM 700 N N . PRO A 1 86 ? -20.349 -4.329 11.737 1.00 70.50 86 PRO A N 1
ATOM 701 C CA . PRO A 1 86 ? -20.748 -5.136 12.890 1.00 70.50 86 PRO A CA 1
ATOM 702 C C . PRO A 1 86 ? -21.002 -6.614 12.549 1.00 70.50 86 PRO A C 1
ATOM 704 O O . PRO A 1 86 ? -21.161 -7.429 13.457 1.00 70.50 86 PRO A O 1
ATOM 707 N N . ILE A 1 87 ? -21.087 -6.980 11.262 1.00 76.62 87 ILE A N 1
ATOM 708 C CA . ILE A 1 87 ? -21.546 -8.304 10.812 1.00 76.62 87 ILE A CA 1
ATOM 709 C C . ILE A 1 87 ? -20.472 -8.982 9.963 1.00 76.62 87 ILE A C 1
ATOM 711 O O . ILE A 1 87 ? -20.029 -8.452 8.948 1.00 76.62 87 ILE A O 1
ATOM 715 N N . LYS A 1 88 ? -20.108 -10.209 10.346 1.00 75.25 88 LYS A N 1
ATOM 716 C CA . LYS A 1 88 ? -19.167 -11.042 9.590 1.00 75.25 88 LYS A CA 1
ATOM 717 C C . LYS A 1 88 ? -19.844 -11.672 8.369 1.00 75.25 88 LYS A C 1
ATOM 719 O O . LYS A 1 88 ? -21.020 -12.027 8.387 1.00 75.25 88 LYS A O 1
ATOM 724 N N . HIS A 1 89 ? -19.076 -11.857 7.307 1.00 77.00 89 HIS A N 1
ATOM 725 C CA . HIS A 1 89 ? -19.447 -12.600 6.113 1.00 77.00 89 HIS A CA 1
ATOM 726 C C . HIS A 1 89 ? -19.889 -14.016 6.483 1.00 77.00 89 HIS A C 1
ATOM 728 O O . HIS A 1 89 ? -19.154 -14.786 7.098 1.00 77.00 89 HIS A O 1
ATOM 734 N N . ALA A 1 90 ? -21.082 -14.383 6.020 1.00 79.56 90 ALA A N 1
ATOM 735 C CA . ALA A 1 90 ? -21.630 -15.724 6.195 1.00 79.56 90 ALA A CA 1
ATOM 736 C C . ALA A 1 90 ? -20.888 -16.790 5.365 1.00 79.56 90 ALA A C 1
ATOM 738 O O . ALA A 1 90 ? -20.951 -17.979 5.670 1.00 79.56 90 ALA A O 1
ATOM 739 N N . ARG A 1 91 ? -20.180 -16.380 4.301 1.00 81.56 91 ARG A N 1
ATOM 740 C CA . ARG A 1 91 ? -19.431 -17.275 3.411 1.00 81.56 91 ARG A CA 1
ATOM 741 C C . ARG A 1 91 ? -17.936 -1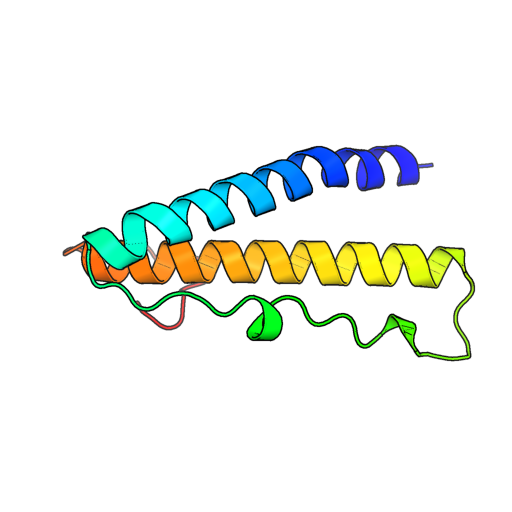7.189 3.695 1.00 81.56 91 ARG A C 1
ATOM 743 O O . ARG A 1 91 ? -17.407 -16.104 3.914 1.00 81.56 91 ARG A O 1
ATOM 750 N N . ARG A 1 92 ? -17.240 -18.328 3.609 1.00 74.56 92 ARG A N 1
ATOM 751 C CA . ARG A 1 92 ? -15.774 -18.360 3.697 1.00 74.56 92 ARG A CA 1
ATOM 752 C C . ARG A 1 92 ? -15.153 -17.526 2.577 1.00 74.56 92 ARG A C 1
ATOM 754 O O . ARG A 1 92 ? -15.474 -17.710 1.403 1.00 74.56 92 ARG A O 1
ATOM 761 N N . VAL A 1 93 ? -14.243 -16.640 2.962 1.00 81.81 93 VAL A N 1
ATOM 762 C CA . VAL A 1 93 ? -13.433 -15.827 2.051 1.00 81.81 93 VAL A CA 1
ATOM 763 C C . VAL A 1 93 ? -12.065 -16.492 1.90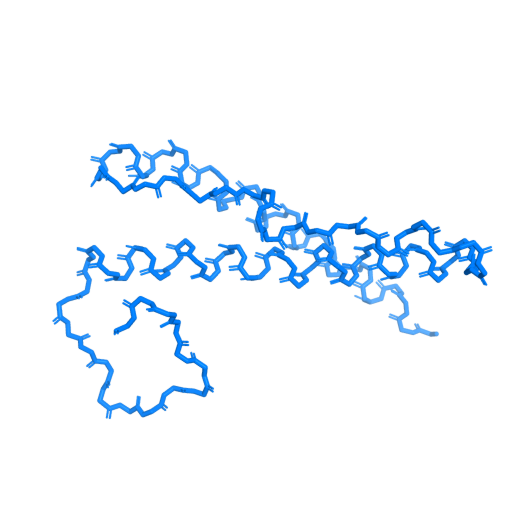2 1.00 81.81 93 VAL A C 1
ATOM 765 O O . VAL A 1 93 ? -11.507 -16.974 2.885 1.00 81.81 93 VAL A O 1
ATOM 768 N N . GLY A 1 94 ? -11.526 -16.538 0.678 1.00 76.50 94 GLY A N 1
ATOM 769 C CA . GLY A 1 94 ? -10.293 -17.280 0.364 1.00 76.50 94 GLY A CA 1
ATOM 770 C C . GLY A 1 94 ? -9.038 -16.790 1.097 1.00 76.50 94 GLY A C 1
ATOM 771 O O . GLY A 1 94 ? -8.116 -17.564 1.320 1.00 76.50 94 GLY A O 1
ATOM 772 N N . ALA A 1 95 ? -9.017 -15.528 1.524 1.00 74.62 95 ALA A N 1
ATOM 773 C CA . ALA A 1 95 ? -8.007 -15.001 2.429 1.00 74.62 95 ALA A CA 1
ATOM 774 C C . ALA A 1 95 ? -8.696 -14.073 3.428 1.00 74.62 95 ALA A C 1
ATOM 776 O O . ALA A 1 95 ? -9.170 -13.001 3.044 1.00 74.62 95 ALA A O 1
ATOM 777 N N . ILE A 1 96 ? -8.716 -14.457 4.701 1.00 77.81 96 ILE A N 1
ATOM 778 C CA . ILE A 1 96 ? -9.242 -13.656 5.814 1.00 77.81 96 ILE A CA 1
ATOM 779 C C . ILE A 1 96 ? -8.101 -12.786 6.361 1.00 77.81 96 ILE A C 1
ATOM 781 O O . ILE A 1 96 ? -6.948 -13.213 6.389 1.00 77.81 96 ILE A O 1
ATOM 785 N N . HIS A 1 97 ? -8.356 -11.517 6.675 1.00 78.38 97 HIS A N 1
ATOM 786 C CA . HIS A 1 97 ? -7.331 -10.658 7.278 1.00 78.38 97 HIS A CA 1
ATOM 787 C C . HIS A 1 97 ? -7.193 -10.962 8.775 1.00 78.38 97 HIS A C 1
ATOM 789 O O . HIS A 1 97 ? -8.155 -11.388 9.405 1.00 78.38 97 HIS A O 1
ATOM 795 N N . GLY A 1 98 ? -6.036 -10.689 9.383 1.00 73.25 98 GLY A N 1
ATOM 796 C CA . GLY A 1 98 ? -5.798 -11.012 10.801 1.00 73.25 98 GLY A CA 1
ATOM 797 C C . GLY A 1 98 ? -6.733 -10.311 11.803 1.00 73.25 98 GLY A C 1
ATOM 798 O O . GLY A 1 98 ? -6.764 -10.693 12.964 1.00 73.25 98 GLY A O 1
ATOM 799 N N . ARG A 1 99 ? -7.494 -9.299 11.362 1.00 68.94 99 ARG A N 1
ATOM 800 C CA . ARG A 1 99 ? -8.432 -8.503 12.178 1.00 68.94 99 ARG A CA 1
ATOM 801 C C . ARG A 1 99 ? -9.906 -8.949 12.111 1.00 68.94 99 ARG A C 1
ATOM 803 O O . ARG A 1 99 ? -10.775 -8.152 12.442 1.00 68.94 99 ARG A O 1
ATOM 810 N N . TYR A 1 100 ? -10.190 -10.145 11.588 1.00 62.78 100 TYR A N 1
ATOM 811 C CA . TYR A 1 100 ? -11.554 -10.614 11.295 1.00 62.78 100 TYR A CA 1
ATOM 812 C C . TYR A 1 100 ? -12.258 -11.261 12.486 1.00 62.78 100 TYR A C 1
ATOM 814 O O . TYR A 1 100 ? -11.606 -11.999 13.252 1.00 62.78 100 TYR A O 1
#

pLDDT: mean 84.52, std 8.96, range [58.53, 95.12]

Sequence (100 aa):
LTLPVIWACLIPALLLDLTITIYQAICFPVYGIPKVRRSDYIILDRHNLSYLNWVERLNCVYCGYFNGLVAYAREMAARTEQHWCPIKHARRVGAIHGRY

Foldseek 3Di:
DCVVVLVVVVVVLVVLLVVVVVVCVPPCVVLVQDGQDLCVQQDLPVLPPPPDDPVRSVVSNSVSRSRSSVVSSVVSVLSVCLRPPPDDDPDDDPDDDPND

Solvent-accessible surface area (backbone atoms only — not comparable to full-atom values): 6141 Å² total; per-residue (Å²): 135,61,62,68,64,60,57,54,55,47,57,62,48,53,51,47,54,52,53,54,51,51,46,48,66,55,51,23,69,76,72,68,46,84,79,83,65,62,73,84,38,48,58,74,69,78,61,73,53,89,87,58,54,74,70,56,34,51,53,50,46,50,54,32,46,52,55,12,50,52,53,43,53,48,50,52,51,43,56,50,41,60,73,71,52,92,70,80,76,91,63,93,62,99,76,77,62,97,72,115

Radius of gyration: 16.49 Å; Cα contacts (8 Å, |Δi|>4): 60; chains: 1; bounding box: 46×30×41 Å